Protein AF-A0A656K4E0-F1 (afdb_monomer_lite)

Sequence (73 aa):
TAGLHFDQPLMEAIAAKGVETAFVTLHVGAGTFQPVRVEQIEDHHMHSEWLEVSQDVVDAVAACRARGGRVIA

Radius of gyration: 17.45 Å; chains: 1; bounding box: 33×24×48 Å

InterPro domains:
  IPR003699 S-adenosylmethionine:tRNA ribosyltransferase-isomerase, QueA [PF02547] (1-73)
  IPR003699 S-adenosylmethionine:tRNA ribosyltransferase-isomerase, QueA [PTHR30307] (1-73)
  IPR036100 S-adenosylmethionine:tRNA ribosyltransferase-isomerase, QueA superfamily [SSF111337] (1-73)
  IPR042118 QueA, domain 1 [G3DSA:3.40.1780.10] (1-73)

Secondary structure (DSSP, 8-state):
-GGGG--HHHHHHHHTTT------EEE--TTTTS----SSGGG--PPPPEEE--HHHHHHHHHHHHTT-----

Structure (mmCIF, N/CA/C/O backbone):
data_AF-A0A656K4E0-F1
#
_entry.id   AF-A0A656K4E0-F1
#
loop_
_atom_site.group_PDB
_atom_site.id
_atom_site.type_symbol
_atom_site.label_atom_id
_atom_site.label_alt_id
_atom_site.label_comp_id
_atom_site.label_asym_id
_atom_site.label_entity_id
_atom_site.label_seq_id
_atom_site.pdbx_PDB_ins_code
_atom_site.Cartn_x
_atom_site.Cartn_y
_atom_site.Cartn_z
_atom_site.occupancy
_atom_site.B_iso_or_equiv
_atom_site.auth_seq_id
_atom_site.auth_comp_id
_atom_site.auth_asym_id
_atom_site.auth_atom_id
_atom_site.pdbx_PDB_model_num
ATOM 1 N N . THR A 1 1 ? 7.580 7.699 -6.801 1.00 68.56 1 THR A N 1
ATOM 2 C CA . THR A 1 1 ? 6.166 7.388 -6.494 1.00 68.56 1 THR A CA 1
ATOM 3 C C . THR A 1 1 ? 5.699 8.295 -5.368 1.00 68.56 1 THR A C 1
ATOM 5 O O . THR A 1 1 ? 6.538 8.734 -4.588 1.00 68.56 1 THR A O 1
ATOM 8 N N . ALA A 1 2 ? 4.403 8.619 -5.287 1.00 84.12 2 ALA A N 1
ATOM 9 C CA . ALA A 1 2 ? 3.869 9.585 -4.312 1.00 84.12 2 ALA A CA 1
ATOM 10 C C . ALA A 1 2 ? 4.149 9.210 -2.839 1.00 84.12 2 ALA A C 1
ATOM 12 O O . ALA A 1 2 ?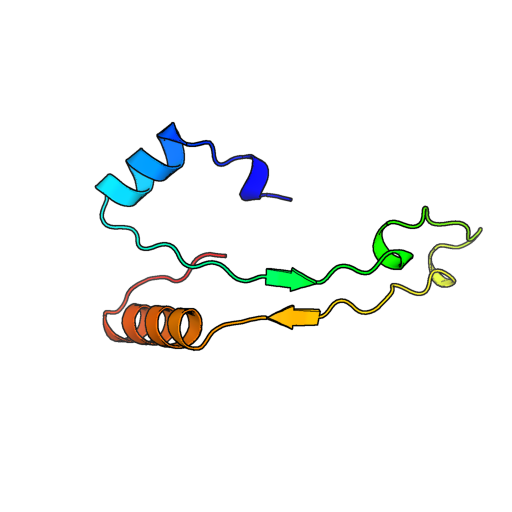 4.272 10.090 -1.992 1.00 84.12 2 ALA A O 1
ATOM 13 N N . GLY A 1 3 ? 4.346 7.919 -2.544 1.00 87.69 3 GLY A N 1
ATOM 14 C CA . GLY A 1 3 ? 4.733 7.434 -1.214 1.00 87.69 3 GLY A CA 1
ATOM 15 C C . GLY A 1 3 ? 6.053 8.009 -0.677 1.00 87.69 3 GLY A C 1
ATOM 16 O O . GLY A 1 3 ? 6.240 8.062 0.530 1.00 87.69 3 GLY A O 1
ATOM 17 N N . LEU A 1 4 ? 6.945 8.513 -1.540 1.00 93.19 4 LEU A N 1
ATOM 18 C CA . LEU A 1 4 ? 8.213 9.127 -1.115 1.00 93.19 4 LEU A CA 1
ATOM 19 C C . LEU A 1 4 ? 8.039 10.487 -0.416 1.00 93.19 4 LEU A C 1
ATOM 21 O O . LEU A 1 4 ? 9.005 11.021 0.120 1.00 93.19 4 LEU A O 1
ATOM 25 N N . HIS A 1 5 ? 6.829 11.051 -0.418 1.00 95.25 5 HIS A N 1
ATOM 26 C CA . HIS A 1 5 ? 6.499 12.251 0.353 1.00 95.25 5 HIS A CA 1
ATOM 27 C C . HIS A 1 5 ? 6.188 11.958 1.831 1.00 95.25 5 HIS A C 1
ATOM 29 O O . HIS A 1 5 ? 6.003 12.899 2.599 1.00 95.25 5 HIS A O 1
ATOM 35 N N . PHE A 1 6 ? 6.109 10.683 2.229 1.00 95.00 6 PHE A N 1
ATOM 36 C CA . PHE A 1 6 ? 5.768 10.268 3.587 1.00 95.00 6 PHE A CA 1
ATOM 37 C C . PHE A 1 6 ? 7.028 9.868 4.352 1.00 95.00 6 PHE A C 1
ATOM 39 O O . PHE A 1 6 ? 7.612 8.815 4.104 1.00 95.00 6 PHE A O 1
ATOM 46 N N . ASP A 1 7 ? 7.443 10.719 5.286 1.00 96.69 7 ASP A N 1
ATOM 47 C CA . ASP A 1 7 ? 8.529 10.423 6.214 1.00 96.69 7 ASP A CA 1
ATOM 48 C C . ASP A 1 7 ? 8.012 9.786 7.514 1.00 96.69 7 ASP A C 1
ATOM 50 O O . ASP A 1 7 ? 6.810 9.723 7.784 1.00 96.69 7 ASP A O 1
ATOM 54 N N . GLN A 1 8 ? 8.940 9.279 8.327 1.00 96.81 8 GLN A N 1
ATOM 55 C CA . GLN A 1 8 ? 8.608 8.593 9.573 1.00 96.81 8 GLN A CA 1
ATOM 56 C C . GLN A 1 8 ? 7.795 9.479 10.546 1.00 96.81 8 GLN A C 1
ATOM 58 O O . GLN A 1 8 ? 6.758 9.010 11.020 1.00 96.81 8 GLN A O 1
ATOM 63 N N . PRO A 1 9 ? 8.164 10.754 10.806 1.00 98.06 9 PRO A N 1
ATOM 64 C CA . PRO A 1 9 ? 7.362 11.630 11.662 1.00 98.06 9 PRO A CA 1
ATOM 65 C C . PRO A 1 9 ? 5.934 11.853 11.151 1.00 98.06 9 PRO A C 1
ATOM 67 O O . PRO A 1 9 ? 4.988 11.867 11.942 1.00 98.06 9 PRO A O 1
ATOM 70 N N . LEU A 1 10 ? 5.744 12.011 9.836 1.00 97.19 10 LEU A N 1
ATOM 71 C CA . LEU A 1 10 ? 4.412 12.153 9.257 1.00 97.19 10 LEU A CA 1
ATOM 72 C C . LEU A 1 10 ? 3.593 10.869 9.423 1.00 97.19 10 LEU A C 1
ATOM 74 O O . LEU A 1 10 ? 2.419 10.941 9.789 1.00 97.19 10 LEU A O 1
ATOM 78 N N . MET A 1 11 ? 4.201 9.702 9.201 1.00 97.31 11 MET A N 1
ATOM 79 C CA . MET A 1 11 ? 3.532 8.412 9.389 1.00 97.31 11 MET A CA 1
ATOM 80 C C . MET A 1 11 ? 3.104 8.193 10.845 1.00 97.31 11 MET A C 1
ATOM 82 O O . MET A 1 11 ? 1.984 7.745 11.095 1.00 97.31 11 MET A O 1
ATOM 86 N N . GLU A 1 12 ? 3.934 8.586 11.810 1.00 97.88 12 GLU A N 1
ATOM 87 C CA . GLU A 1 12 ? 3.592 8.552 13.236 1.00 97.88 12 GLU A CA 1
ATOM 88 C C . GLU A 1 12 ? 2.435 9.502 13.571 1.00 97.88 12 GLU A C 1
ATOM 90 O O . GLU A 1 12 ? 1.500 9.123 14.279 1.00 97.88 12 GLU A O 1
ATOM 95 N N . ALA A 1 13 ? 2.436 10.717 13.013 1.00 98.19 13 ALA A N 1
ATOM 96 C CA . ALA A 1 13 ? 1.351 11.678 13.200 1.00 98.19 13 ALA A CA 1
ATOM 97 C C . ALA A 1 13 ? 0.020 11.202 12.586 1.00 98.19 13 ALA A C 1
ATOM 99 O O . ALA A 1 13 ? -1.051 11.492 13.124 1.00 98.19 13 ALA A O 1
ATOM 100 N N . ILE A 1 14 ? 0.071 10.476 11.466 1.00 97.50 14 ILE A N 1
ATOM 101 C CA . ILE A 1 14 ? -1.093 9.839 10.836 1.00 97.50 14 ILE A CA 1
ATOM 102 C C . ILE A 1 14 ? -1.620 8.704 11.725 1.00 97.50 14 ILE A C 1
ATOM 104 O O . ILE A 1 14 ? -2.816 8.672 12.026 1.00 97.50 14 ILE A O 1
ATOM 108 N N . ALA A 1 15 ? -0.738 7.830 12.215 1.00 97.19 15 ALA A N 1
ATOM 109 C CA . ALA A 1 15 ? -1.106 6.732 13.107 1.00 97.19 15 ALA A CA 1
ATOM 110 C C . ALA A 1 15 ? -1.718 7.237 14.427 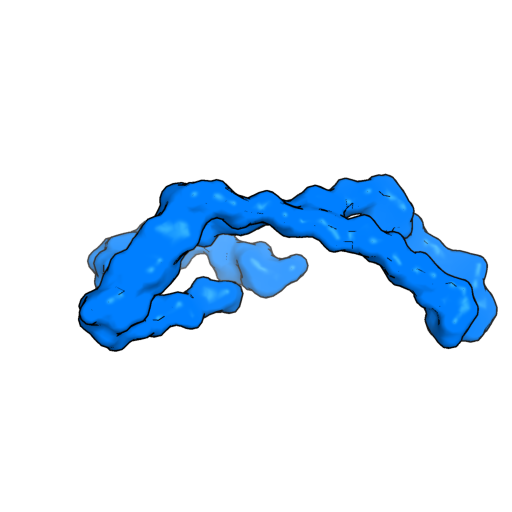1.00 97.19 15 ALA A C 1
ATOM 112 O O . ALA A 1 15 ? -2.742 6.721 14.873 1.00 97.19 15 ALA A O 1
ATOM 113 N N . ALA A 1 16 ? -1.172 8.310 15.011 1.00 98.19 16 ALA A N 1
ATOM 114 C CA . ALA A 1 16 ? -1.700 8.937 16.226 1.00 98.19 16 ALA A CA 1
ATOM 115 C C . ALA A 1 16 ? -3.128 9.495 16.062 1.00 98.19 16 ALA A C 1
ATOM 117 O O . ALA A 1 16 ? -3.840 9.680 17.049 1.00 98.19 16 ALA A O 1
ATOM 118 N N . LYS A 1 17 ? -3.575 9.739 14.823 1.00 97.62 17 LYS A N 1
ATOM 119 C CA . LYS A 1 17 ? -4.960 10.127 14.503 1.00 97.62 17 LYS A CA 1
ATOM 120 C C . LYS A 1 17 ? -5.902 8.931 14.329 1.00 97.62 17 LYS A C 1
ATOM 122 O O . LYS A 1 17 ? -7.061 9.132 13.974 1.00 97.62 17 LYS A O 1
ATOM 127 N N . GLY A 1 18 ? -5.426 7.708 14.564 1.00 96.44 18 GLY A N 1
ATOM 128 C CA . GLY A 1 18 ? -6.205 6.478 14.415 1.00 96.44 18 GLY A CA 1
ATOM 129 C C . GLY A 1 18 ? -6.377 6.029 12.964 1.00 96.44 18 GLY A C 1
ATOM 130 O O . GLY A 1 18 ? -7.324 5.309 12.661 1.00 96.44 18 GLY A O 1
ATOM 131 N N . VAL A 1 19 ? -5.504 6.475 12.055 1.00 97.69 19 VAL A N 1
ATOM 132 C CA . VAL A 1 19 ? -5.515 6.017 10.662 1.00 97.69 19 VAL A CA 1
ATOM 133 C C . VAL A 1 19 ? -4.727 4.714 10.562 1.00 97.69 19 VAL A C 1
ATOM 135 O O . VAL A 1 19 ? -3.531 4.678 10.845 1.00 97.69 19 VAL A O 1
ATOM 138 N N . GLU A 1 20 ? -5.408 3.650 10.148 1.00 97.06 20 GLU A N 1
ATOM 139 C CA . GLU A 1 20 ? -4.792 2.358 9.844 1.00 97.06 20 GLU A CA 1
ATOM 140 C C . GLU A 1 20 ? -4.039 2.411 8.509 1.00 97.06 20 GLU A C 1
ATOM 142 O O . GLU A 1 20 ? -4.473 3.069 7.560 1.00 97.06 20 GLU A O 1
ATOM 147 N N . THR A 1 21 ? -2.928 1.682 8.426 1.00 96.56 21 THR A N 1
ATOM 148 C CA . THR A 1 21 ? -2.131 1.530 7.205 1.00 96.56 21 THR A CA 1
ATOM 149 C C . THR A 1 21 ? -2.051 0.061 6.808 1.00 96.56 21 THR A C 1
ATOM 151 O O . THR A 1 21 ? -2.023 -0.832 7.652 1.00 96.56 21 THR A O 1
ATOM 154 N N . ALA A 1 22 ? -2.028 -0.189 5.502 1.00 96.81 22 ALA A N 1
ATOM 155 C CA . ALA A 1 22 ? -1.854 -1.511 4.919 1.00 96.81 22 ALA A CA 1
ATOM 156 C C . ALA A 1 22 ? -0.961 -1.381 3.681 1.00 96.81 22 ALA A C 1
ATOM 158 O O . ALA A 1 22 ? -0.983 -0.350 3.007 1.00 96.81 22 ALA A O 1
ATOM 159 N N . PHE A 1 23 ? -0.166 -2.408 3.391 1.00 96.00 23 PHE A N 1
ATOM 160 C CA . PHE A 1 23 ? 0.814 -2.378 2.307 1.00 96.00 23 PHE A CA 1
ATOM 161 C C . PHE A 1 23 ? 0.436 -3.369 1.215 1.00 96.00 23 PHE A C 1
ATOM 163 O O . PHE A 1 23 ? 0.122 -4.521 1.497 1.00 96.00 23 PHE A O 1
ATOM 170 N N . VAL A 1 24 ? 0.51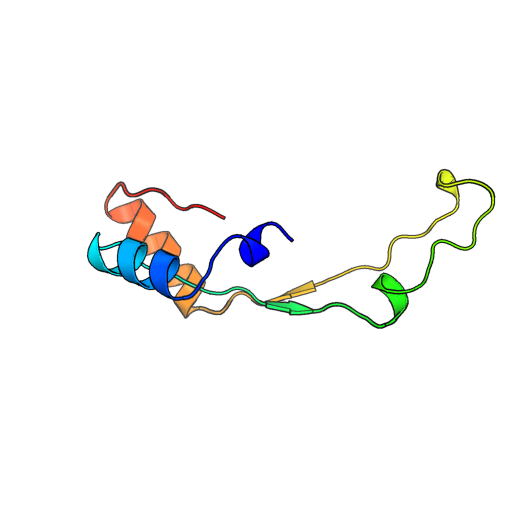7 -2.920 -0.034 1.00 96.38 24 VAL A N 1
ATOM 171 C CA . VAL A 1 24 ? 0.486 -3.781 -1.220 1.00 96.38 24 VAL A CA 1
ATOM 172 C C . VAL A 1 24 ? 1.876 -3.815 -1.834 1.00 96.38 24 VAL A C 1
ATOM 174 O O . VAL A 1 24 ? 2.628 -2.841 -1.739 1.00 96.38 24 VAL A O 1
ATOM 177 N N . THR A 1 25 ? 2.225 -4.923 -2.472 1.00 94.81 25 THR A N 1
ATOM 178 C CA . THR A 1 25 ? 3.529 -5.070 -3.121 1.00 94.81 25 THR A CA 1
ATOM 179 C C . THR A 1 25 ? 3.340 -5.069 -4.624 1.00 94.81 25 THR A C 1
ATOM 181 O O . THR A 1 25 ? 2.600 -5.886 -5.155 1.00 94.81 25 THR A O 1
ATOM 184 N N . LEU A 1 26 ? 4.005 -4.151 -5.320 1.00 92.31 26 LEU A N 1
ATOM 185 C CA . LEU A 1 26 ? 4.096 -4.166 -6.775 1.00 92.31 26 LEU A CA 1
ATOM 186 C C . LEU A 1 26 ? 5.410 -4.838 -7.168 1.00 92.31 26 LEU A C 1
ATOM 188 O O . LEU A 1 26 ? 6.490 -4.352 -6.827 1.00 92.31 26 LEU A O 1
ATOM 192 N N . HIS A 1 27 ? 5.315 -5.951 -7.883 1.00 89.06 27 HIS A N 1
ATOM 193 C CA . HIS A 1 27 ? 6.459 -6.692 -8.386 1.00 89.06 27 HIS A CA 1
ATOM 194 C C . HIS A 1 27 ? 6.840 -6.151 -9.760 1.00 89.06 27 HIS A C 1
ATOM 196 O O . HIS A 1 27 ? 6.157 -6.362 -10.764 1.00 89.06 27 HIS A O 1
ATOM 202 N N . VAL A 1 28 ? 7.955 -5.431 -9.777 1.00 86.38 28 VAL A N 1
ATOM 203 C CA . VAL A 1 28 ? 8.526 -4.789 -10.961 1.00 86.38 28 VAL A CA 1
ATOM 204 C C . VAL A 1 28 ? 9.652 -5.652 -11.527 1.00 86.38 28 VAL A C 1
ATOM 206 O O . VAL A 1 28 ? 10.567 -6.062 -10.812 1.00 86.38 28 VAL A O 1
ATOM 209 N N . GLY A 1 29 ? 9.573 -5.971 -12.819 1.00 75.75 29 GLY A N 1
ATOM 210 C CA . GLY A 1 29 ? 10.604 -6.738 -13.518 1.00 75.75 29 GLY A CA 1
ATOM 211 C C . GLY A 1 29 ? 11.756 -5.854 -14.002 1.00 75.75 29 GLY A C 1
ATOM 212 O O . GLY A 1 29 ? 11.602 -4.652 -14.185 1.00 75.75 29 GLY A O 1
ATOM 213 N N . ALA A 1 30 ? 12.908 -6.452 -14.323 1.00 67.81 30 ALA A N 1
ATOM 214 C CA . ALA A 1 30 ? 14.042 -5.709 -14.892 1.00 67.81 30 ALA A CA 1
ATOM 215 C C . ALA A 1 30 ? 13.691 -4.953 -16.195 1.00 67.81 30 ALA A C 1
ATOM 217 O O . ALA A 1 30 ? 14.337 -3.961 -16.521 1.00 67.81 30 ALA A O 1
ATOM 218 N N . GLY A 1 31 ? 12.659 -5.404 -16.921 1.00 64.94 31 GLY A N 1
ATOM 219 C CA . GLY A 1 31 ? 12.138 -4.753 -18.125 1.00 64.94 31 GLY A CA 1
ATOM 220 C C . GLY A 1 31 ? 11.465 -3.398 -17.873 1.00 64.94 31 GLY A C 1
ATOM 221 O O . GLY A 1 31 ? 11.574 -2.519 -18.717 1.00 64.94 31 GLY A O 1
ATOM 222 N N . THR A 1 32 ? 10.831 -3.171 -16.716 1.00 62.31 32 THR A N 1
ATOM 223 C CA . THR A 1 32 ? 10.136 -1.895 -16.429 1.00 62.31 32 THR A CA 1
ATOM 224 C C . THR A 1 32 ? 11.088 -0.769 -16.027 1.00 62.31 32 THR A C 1
ATOM 226 O O . THR A 1 32 ? 10.717 0.400 -16.056 1.00 62.31 32 THR A O 1
ATOM 229 N N . PHE A 1 33 ? 12.345 -1.105 -15.725 1.00 63.16 33 PHE A N 1
ATOM 230 C CA . PHE A 1 33 ? 13.432 -0.146 -15.518 1.00 63.16 33 PHE A CA 1
ATOM 231 C C . PHE A 1 33 ? 14.295 0.070 -16.768 1.00 63.16 33 PHE A C 1
ATOM 233 O O . PHE A 1 33 ? 15.259 0.840 -16.718 1.00 63.16 33 PHE A O 1
ATOM 240 N N . GLN A 1 34 ? 13.998 -0.600 -17.888 1.00 64.19 34 GLN A N 1
ATOM 241 C CA . GLN A 1 34 ? 14.739 -0.351 -19.119 1.00 64.19 34 GLN A CA 1
ATOM 242 C C . GLN A 1 34 ? 14.398 1.046 -19.652 1.00 64.19 34 GLN A C 1
ATOM 244 O O . GLN A 1 34 ? 13.221 1.393 -19.751 1.00 64.19 34 GLN A O 1
ATOM 249 N N . PRO A 1 35 ? 15.405 1.861 -20.021 1.00 66.38 35 PRO A N 1
ATOM 250 C CA . PRO A 1 35 ? 15.147 3.123 -20.695 1.00 66.38 35 PRO A CA 1
ATOM 251 C C . PRO A 1 35 ? 14.319 2.870 -21.957 1.00 66.38 35 PRO A C 1
ATOM 253 O O . PRO A 1 35 ? 14.587 1.906 -22.678 1.00 66.38 35 PRO A O 1
ATOM 256 N N . VAL A 1 36 ? 13.360 3.748 -22.251 1.00 71.88 36 VAL A N 1
ATOM 257 C CA . VAL A 1 36 ? 12.644 3.727 -23.531 1.00 71.88 36 VAL A CA 1
ATOM 258 C C . VAL A 1 36 ? 13.678 3.898 -24.649 1.00 71.88 36 VAL A C 1
ATOM 260 O O . VAL A 1 36 ? 14.358 4.920 -24.722 1.00 71.88 36 VAL A O 1
ATOM 263 N N . ARG A 1 37 ? 13.852 2.866 -25.480 1.00 70.25 37 ARG A N 1
ATOM 264 C CA . ARG A 1 37 ? 14.845 2.808 -26.573 1.00 70.25 37 ARG A CA 1
ATOM 265 C C . ARG A 1 37 ? 14.182 2.667 -27.947 1.00 70.25 37 ARG A C 1
ATOM 267 O O . ARG A 1 37 ? 14.714 1.990 -28.820 1.00 70.25 37 ARG A O 1
ATOM 274 N N . VAL A 1 38 ? 13.008 3.265 -28.118 1.00 75.62 38 VAL A N 1
ATOM 275 C CA . VAL A 1 38 ? 12.277 3.299 -29.393 1.00 75.62 38 VAL A CA 1
ATOM 276 C C . VAL A 1 38 ? 12.203 4.734 -29.912 1.00 75.62 38 VAL A C 1
ATOM 278 O O . VAL A 1 38 ? 12.163 5.670 -29.114 1.00 75.62 38 VAL A O 1
ATOM 281 N N . GLU A 1 39 ? 12.222 4.910 -31.236 1.00 77.31 39 GLU A N 1
ATOM 282 C CA . GLU A 1 39 ? 12.144 6.237 -31.871 1.00 77.31 39 GLU A CA 1
ATOM 283 C C . GLU A 1 39 ? 10.752 6.863 -31.732 1.00 77.31 39 GLU A C 1
ATOM 285 O O . GLU A 1 39 ? 10.642 8.070 -31.525 1.00 77.31 39 GLU A O 1
ATOM 290 N N . GLN A 1 40 ? 9.696 6.046 -31.794 1.00 80.56 40 GLN A N 1
ATOM 291 C CA . GLN A 1 40 ? 8.317 6.476 -31.579 1.00 80.56 40 GLN A CA 1
ATOM 292 C C . GLN A 1 40 ? 7.769 5.826 -30.308 1.00 80.56 40 GLN A C 1
ATOM 294 O O . GLN A 1 40 ? 7.898 4.622 -30.106 1.00 80.56 40 GLN A O 1
ATOM 299 N N . ILE A 1 41 ? 7.143 6.624 -29.439 1.00 74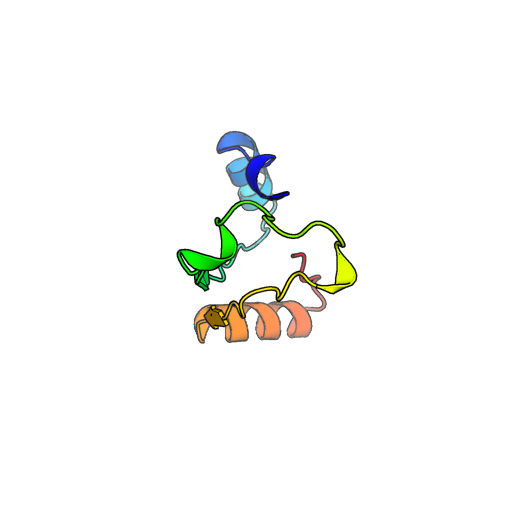.81 41 ILE A N 1
ATOM 300 C CA . ILE A 1 41 ? 6.594 6.163 -28.148 1.00 74.81 41 ILE A CA 1
ATOM 301 C C . ILE A 1 41 ? 5.553 5.051 -28.340 1.00 74.81 41 ILE A C 1
ATOM 303 O O . ILE A 1 41 ? 5.440 4.161 -27.503 1.00 74.81 41 ILE A O 1
ATOM 307 N N . GLU A 1 42 ? 4.827 5.094 -29.454 1.00 81.38 42 GLU A N 1
ATOM 308 C CA . GLU A 1 42 ? 3.805 4.121 -29.856 1.00 81.38 42 GLU A CA 1
ATOM 309 C C . GLU A 1 42 ? 4.371 2.698 -29.987 1.00 81.38 42 GLU A C 1
ATOM 311 O O . GLU A 1 42 ? 3.665 1.725 -29.728 1.00 81.38 42 GLU A O 1
ATOM 316 N N . ASP A 1 43 ? 5.664 2.585 -30.309 1.00 76.88 43 ASP A N 1
ATOM 317 C CA . ASP A 1 43 ? 6.376 1.318 -30.476 1.00 76.88 43 ASP A CA 1
ATOM 318 C C . ASP A 1 43 ? 6.918 0.770 -29.138 1.00 76.88 43 ASP A C 1
ATOM 320 O O . ASP A 1 43 ? 7.496 -0.320 -29.085 1.00 76.88 43 ASP A O 1
ATOM 324 N N . HIS A 1 44 ? 6.768 1.508 -28.027 1.00 75.50 44 HIS A N 1
ATOM 325 C CA . HIS A 1 44 ? 7.231 1.060 -26.715 1.00 75.50 44 HIS A CA 1
ATOM 326 C C . HIS A 1 44 ? 6.232 0.087 -26.083 1.00 75.50 44 HIS A C 1
ATOM 328 O O . HIS A 1 44 ? 5.181 0.474 -25.572 1.00 75.50 44 HIS A O 1
ATOM 334 N N . HIS A 1 45 ? 6.593 -1.194 -26.038 1.00 70.25 45 HIS A N 1
ATOM 335 C CA . HIS A 1 45 ? 5.845 -2.178 -25.264 1.00 70.25 45 HIS A CA 1
ATOM 336 C C . HIS A 1 45 ? 6.138 -2.032 -23.769 1.00 70.25 45 HIS A C 1
ATOM 338 O O . HIS A 1 45 ? 7.232 -2.347 -23.300 1.00 70.25 45 HIS A O 1
ATOM 344 N N . MET A 1 46 ? 5.131 -1.600 -23.012 1.00 73.69 46 MET A N 1
ATOM 345 C CA . MET A 1 46 ? 5.215 -1.528 -21.559 1.00 73.69 46 MET A CA 1
ATOM 346 C C . MET A 1 46 ? 5.119 -2.935 -20.967 1.00 73.69 46 MET A C 1
ATOM 348 O O . MET A 1 46 ? 4.142 -3.656 -21.179 1.00 73.69 46 MET A O 1
ATOM 352 N N . HIS A 1 47 ? 6.164 -3.348 -20.252 1.00 72.69 47 HIS A N 1
ATOM 353 C CA . HIS A 1 47 ? 6.193 -4.651 -19.599 1.00 72.69 47 HIS A CA 1
ATOM 354 C C . HIS A 1 47 ? 5.096 -4.746 -18.532 1.00 72.69 47 HIS A C 1
ATOM 356 O O . HIS A 1 47 ? 4.869 -3.802 -17.780 1.00 72.69 47 HIS A O 1
ATOM 362 N N . SER A 1 48 ? 4.427 -5.899 -18.460 1.00 78.94 48 SER A N 1
ATOM 363 C CA . SER A 1 48 ? 3.414 -6.157 -17.439 1.00 78.94 48 SER A CA 1
ATOM 364 C C . SER A 1 48 ? 4.041 -6.183 -16.049 1.00 7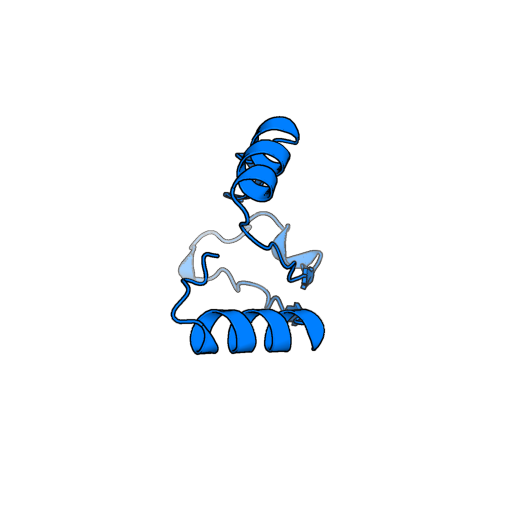8.94 48 SER A C 1
ATOM 366 O O . SER A 1 48 ? 5.023 -6.893 -15.818 1.00 78.94 48 SER A O 1
ATOM 368 N N . GLU A 1 49 ? 3.414 -5.481 -15.119 1.00 85.75 49 GLU A N 1
ATOM 369 C CA . GLU A 1 49 ? 3.673 -5.587 -13.689 1.00 85.75 49 GLU A CA 1
ATOM 370 C C . GLU A 1 49 ? 2.557 -6.406 -13.049 1.00 85.75 49 GLU A C 1
ATOM 372 O O . GLU A 1 49 ? 1.438 -6.474 -13.567 1.00 85.75 49 GLU A O 1
ATOM 377 N N . TRP A 1 50 ? 2.849 -7.030 -11.916 1.00 88.38 50 TRP A N 1
ATOM 378 C CA . TRP A 1 50 ? 1.826 -7.693 -11.121 1.00 88.38 50 TRP A CA 1
ATOM 379 C C . TRP A 1 50 ? 1.945 -7.254 -9.672 1.00 88.38 50 TRP A C 1
ATOM 381 O O . TRP A 1 50 ? 3.028 -6.932 -9.185 1.00 88.38 50 TRP A O 1
ATOM 391 N N . LEU A 1 51 ? 0.807 -7.200 -8.996 1.00 93.00 51 LEU A N 1
ATOM 392 C CA . LEU A 1 51 ? 0.720 -6.771 -7.613 1.00 93.00 51 LEU A CA 1
ATOM 393 C C . LEU A 1 51 ? 0.249 -7.921 -6.735 1.00 93.00 51 LEU A C 1
ATOM 395 O O . LEU A 1 51 ? -0.537 -8.769 -7.155 1.00 93.00 51 LEU A O 1
ATOM 399 N N . GLU A 1 52 ? 0.732 -7.914 -5.507 1.00 96.56 52 GLU A N 1
ATOM 400 C CA . GLU A 1 52 ? 0.344 -8.821 -4.449 1.00 96.56 52 GLU A CA 1
ATOM 401 C C . GLU A 1 52 ? -0.455 -8.047 -3.403 1.00 96.56 52 GLU A C 1
ATOM 403 O O . GLU A 1 52 ? -0.029 -7.003 -2.896 1.00 96.56 52 GLU A O 1
ATOM 408 N N . VAL A 1 53 ? -1.638 -8.574 -3.103 1.00 97.56 53 VAL A N 1
ATOM 409 C CA . VAL A 1 53 ? -2.543 -8.065 -2.075 1.00 97.56 53 VAL A CA 1
ATOM 410 C C . VAL A 1 53 ? -2.794 -9.226 -1.131 1.00 97.56 53 VAL A C 1
ATOM 412 O O . VAL A 1 53 ? -3.421 -10.213 -1.517 1.00 97.56 53 VAL A O 1
ATOM 415 N N . SER A 1 54 ? -2.269 -9.129 0.088 1.00 97.94 54 SER A N 1
ATOM 416 C CA . SER A 1 54 ? -2.485 -10.155 1.103 1.00 97.94 54 SER A CA 1
ATOM 417 C C . SER A 1 54 ? -3.936 -10.151 1.589 1.00 97.94 54 SER A C 1
ATOM 419 O O . SER A 1 54 ? -4.647 -9.147 1.476 1.00 97.94 54 SER A O 1
ATOM 421 N N . GLN A 1 55 ? -4.371 -11.266 2.180 1.00 98.19 55 GLN A N 1
ATOM 422 C CA . GLN A 1 55 ? -5.704 -11.353 2.779 1.00 98.19 55 GLN A CA 1
ATOM 423 C C . GLN A 1 55 ? -5.899 -10.299 3.882 1.00 98.19 55 GLN A C 1
ATOM 425 O O . GLN A 1 55 ? -6.962 -9.693 3.955 1.00 98.19 55 GLN A O 1
ATOM 430 N N . ASP A 1 56 ? -4.851 -9.984 4.649 1.00 98.06 56 ASP A N 1
ATOM 431 C CA . ASP A 1 56 ? -4.896 -8.943 5.683 1.00 98.06 56 ASP A CA 1
ATOM 432 C C . ASP A 1 56 ? -5.268 -7.564 5.109 1.00 98.06 56 ASP A C 1
ATOM 434 O O . ASP A 1 56 ? -6.042 -6.821 5.712 1.00 98.06 56 ASP A O 1
ATOM 438 N N . VAL A 1 57 ? -4.764 -7.220 3.915 1.00 98.31 57 VAL A N 1
ATOM 439 C CA . VAL A 1 57 ? -5.119 -5.966 3.225 1.00 98.31 57 VAL A CA 1
ATOM 440 C C . VAL A 1 57 ? -6.585 -5.991 2.792 1.00 98.31 57 VAL A C 1
ATOM 442 O O . VAL A 1 57 ? -7.295 -4.996 2.957 1.00 98.31 57 VAL A O 1
ATOM 445 N N . VAL A 1 58 ? -7.052 -7.122 2.251 1.00 98.44 58 VAL A N 1
ATOM 446 C CA . VAL A 1 58 ? -8.457 -7.307 1.847 1.00 98.44 58 VAL A CA 1
ATOM 447 C C . VAL A 1 58 ? -9.381 -7.114 3.047 1.00 98.44 58 VAL A C 1
ATOM 449 O O . VAL A 1 58 ? -10.344 -6.344 2.970 1.00 98.44 58 VAL A O 1
ATOM 452 N N . ASP A 1 59 ? -9.055 -7.752 4.167 1.00 98.50 59 ASP A N 1
ATOM 453 C CA . ASP A 1 59 ? -9.846 -7.707 5.391 1.00 98.50 59 ASP A CA 1
ATOM 454 C C . ASP A 1 59 ? -9.850 -6.298 5.999 1.00 98.50 59 ASP A C 1
ATOM 456 O O . ASP A 1 59 ? -10.910 -5.790 6.374 1.00 98.50 59 ASP A O 1
ATOM 460 N N . ALA A 1 60 ? -8.704 -5.607 6.012 1.00 98.31 60 ALA A N 1
ATOM 461 C CA . ALA A 1 60 ? -8.601 -4.224 6.477 1.00 98.31 60 ALA A CA 1
ATOM 462 C C . ALA A 1 60 ? -9.464 -3.261 5.640 1.00 98.31 60 ALA A C 1
ATOM 464 O O . ALA A 1 60 ? -10.185 -2.417 6.185 1.00 98.31 60 ALA A O 1
ATOM 465 N N . VAL A 1 61 ? -9.450 -3.410 4.311 1.00 98.31 61 VAL A N 1
ATOM 466 C CA . VAL A 1 61 ? -10.276 -2.614 3.388 1.00 98.31 61 VAL A CA 1
ATOM 467 C C . VAL A 1 61 ? -11.764 -2.885 3.608 1.00 98.31 61 VAL A C 1
ATOM 469 O O . VAL A 1 61 ? -12.557 -1.938 3.688 1.00 98.31 61 VAL A O 1
ATOM 472 N N . ALA A 1 62 ? -12.155 -4.156 3.725 1.00 98.44 62 ALA A N 1
ATOM 473 C CA . ALA A 1 62 ? -13.537 -4.549 3.974 1.00 98.44 62 ALA A CA 1
ATOM 474 C C . ALA A 1 62 ? -14.037 -3.999 5.319 1.00 98.44 62 ALA A C 1
ATOM 476 O O . ALA A 1 62 ? -15.094 -3.363 5.374 1.00 98.44 62 ALA A O 1
ATOM 477 N N . ALA A 1 63 ? -13.240 -4.148 6.380 1.00 98.38 63 ALA A N 1
ATOM 478 C CA . ALA A 1 63 ? -13.536 -3.603 7.696 1.00 98.38 63 ALA A CA 1
ATOM 479 C C . ALA A 1 63 ? -13.655 -2.071 7.666 1.00 98.38 63 ALA A C 1
ATOM 481 O O . ALA A 1 63 ? -14.537 -1.519 8.327 1.00 98.38 63 ALA A O 1
ATOM 482 N N . CYS A 1 64 ? -12.802 -1.375 6.899 1.00 98.38 64 CYS A N 1
ATOM 483 C CA . CYS A 1 64 ? -12.837 0.086 6.757 1.00 98.38 64 CYS A CA 1
ATOM 484 C C . CYS A 1 64 ? -14.132 0.565 6.115 1.00 98.38 64 CYS A C 1
ATOM 486 O O . CYS A 1 64 ? -14.789 1.476 6.625 1.00 98.38 64 CYS A O 1
ATOM 488 N N . ARG A 1 65 ? -14.563 -0.105 5.048 1.00 98.12 65 ARG A N 1
ATOM 489 C CA . ARG A 1 65 ? -15.839 0.197 4.396 1.00 98.12 65 ARG A CA 1
ATOM 490 C C . ARG A 1 65 ? -17.031 -0.115 5.299 1.00 98.12 65 ARG A C 1
ATOM 492 O O . ARG A 1 65 ? -17.951 0.694 5.367 1.00 98.12 65 ARG A O 1
ATOM 499 N N . ALA A 1 66 ? -17.003 -1.232 6.029 1.00 98.44 66 ALA A N 1
ATOM 500 C CA . ALA A 1 66 ? -18.090 -1.636 6.924 1.00 98.44 66 ALA A CA 1
ATOM 501 C C . ALA A 1 66 ? -18.346 -0.621 8.054 1.00 98.44 66 ALA A C 1
ATOM 503 O O . ALA A 1 66 ? -19.495 -0.379 8.413 1.00 98.44 66 ALA A O 1
ATOM 504 N N . ARG A 1 67 ? -17.291 0.028 8.571 1.00 97.56 67 ARG A N 1
ATOM 505 C CA . ARG A 1 67 ? -17.397 1.112 9.569 1.00 97.56 67 ARG A CA 1
ATOM 506 C C . ARG A 1 67 ? -17.693 2.499 8.976 1.00 97.56 67 ARG A C 1
ATOM 508 O O . ARG A 1 67 ? -17.657 3.483 9.706 1.00 97.56 67 ARG A O 1
ATOM 515 N N . GLY A 1 68 ? -17.958 2.601 7.668 1.00 98.12 68 GLY A N 1
ATOM 516 C CA . GLY A 1 68 ? -18.211 3.871 6.972 1.00 98.12 68 GLY A CA 1
ATOM 517 C C . GLY A 1 68 ? -16.960 4.734 6.748 1.00 98.12 68 GLY A C 1
ATOM 518 O O . GLY A 1 68 ? -17.072 5.934 6.500 1.00 98.12 68 GLY A O 1
ATOM 519 N N . GLY A 1 69 ? -15.769 4.142 6.863 1.00 97.25 69 GLY A N 1
ATOM 520 C CA . GLY A 1 69 ? -14.484 4.808 6.670 1.00 97.25 69 GLY A CA 1
ATOM 521 C C . GLY A 1 69 ? -14.112 5.019 5.199 1.00 97.25 69 GLY A C 1
ATOM 522 O O . GLY A 1 69 ? -14.800 4.583 4.275 1.00 97.25 69 GLY A O 1
ATOM 523 N N . ARG A 1 70 ? -12.981 5.700 4.980 1.00 98.12 70 ARG A N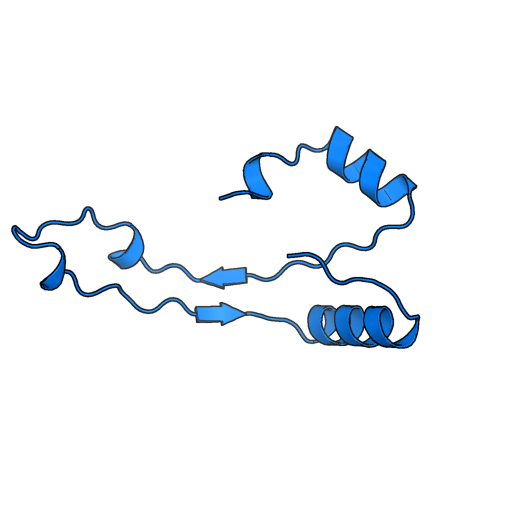 1
ATOM 524 C CA . ARG A 1 70 ? -12.409 5.956 3.649 1.00 98.12 70 ARG A CA 1
ATOM 525 C C . ARG A 1 70 ? -11.132 5.144 3.457 1.00 98.12 70 ARG A C 1
ATOM 527 O O . ARG A 1 70 ? -10.303 5.087 4.358 1.00 98.12 70 ARG A O 1
ATOM 534 N N . VAL A 1 71 ? -10.967 4.583 2.263 1.00 97.69 71 VAL A N 1
ATOM 535 C CA . VAL A 1 71 ? -9.752 3.880 1.831 1.00 97.69 71 VAL A CA 1
ATOM 536 C C . VAL A 1 71 ? -9.010 4.794 0.862 1.00 97.69 71 VAL A C 1
ATOM 538 O O . VAL A 1 71 ? -9.600 5.225 -0.128 1.00 97.69 71 VAL A O 1
ATOM 541 N N . ILE A 1 72 ? -7.757 5.120 1.177 1.00 96.44 72 ILE A N 1
ATOM 542 C CA . ILE A 1 72 ? -6.905 6.039 0.412 1.00 96.44 72 ILE A CA 1
ATOM 543 C C . ILE A 1 72 ? -5.686 5.253 -0.080 1.00 96.44 72 ILE A C 1
ATOM 545 O O . ILE A 1 72 ? -5.097 4.518 0.711 1.00 96.44 72 ILE A O 1
ATOM 549 N N . ALA A 1 73 ? -5.364 5.389 -1.369 1.00 92.94 73 ALA A N 1
ATOM 550 C CA . ALA A 1 73 ? -4.204 4.780 -2.024 1.00 92.94 73 ALA A CA 1
ATOM 551 C C . ALA A 1 73 ? -3.068 5.795 -2.197 1.00 92.94 73 ALA A C 1
ATOM 553 O O . ALA A 1 73 ? -3.388 6.997 -2.364 1.00 92.94 73 ALA A O 1
#

Foldseek 3Di:
DVCVVDDPVNVVVCVVVVDDDDDKDKADDPQQPDPPPDPDPVPDDHDDIDIDDDVVNVVVVVVCVVVVHDDDD

pLDDT: mean 89.01, std 11.6, range [62.31, 98.5]

Organism: NCBI:txid1194405